Protein AF-A0A5N4W6C3-F1 (afdb_monomer)

pLDDT: mean 75.18, std 12.04, range [45.06, 91.0]

Structure (mmCIF, N/CA/C/O backbone):
data_AF-A0A5N4W6C3-F1
#
_entry.id   AF-A0A5N4W6C3-F1
#
loop_
_atom_site.group_PDB
_atom_site.id
_atom_site.type_symbol
_atom_site.label_atom_id
_atom_site.label_alt_id
_atom_site.label_comp_id
_atom_site.label_asym_id
_atom_site.label_entity_id
_atom_site.label_seq_id
_atom_site.pdbx_PDB_ins_code
_atom_site.Cartn_x
_atom_site.Cartn_y
_atom_site.Cartn_z
_atom_site.occupancy
_atom_site.B_iso_or_equiv
_atom_site.auth_seq_id
_atom_site.auth_comp_id
_atom_site.auth_asym_id
_atom_site.auth_atom_id
_atom_site.pdbx_PDB_model_num
ATOM 1 N N . MET A 1 1 ? -20.834 12.202 12.219 1.00 51.69 1 MET A N 1
ATOM 2 C CA . MET A 1 1 ? -19.363 12.133 12.059 1.00 51.69 1 MET A CA 1
ATOM 3 C C . MET A 1 1 ? -19.012 12.875 10.781 1.00 51.69 1 MET A C 1
ATOM 5 O O . MET A 1 1 ? -19.577 12.542 9.748 1.00 51.69 1 MET A O 1
ATOM 9 N N . LYS A 1 2 ? -18.199 13.933 10.847 1.00 57.22 2 LYS A N 1
ATOM 10 C CA . LYS A 1 2 ? -17.876 14.756 9.672 1.00 57.22 2 LYS A CA 1
ATOM 11 C C . LYS A 1 2 ? -16.841 13.990 8.840 1.00 57.22 2 LYS A C 1
ATOM 13 O O . LYS A 1 2 ? -15.738 13.754 9.323 1.00 57.22 2 LYS A O 1
ATOM 18 N N . ARG A 1 3 ? -17.222 13.512 7.652 1.00 63.22 3 ARG A N 1
ATOM 19 C CA . ARG A 1 3 ? -16.295 12.837 6.735 1.00 63.22 3 ARG A CA 1
ATOM 20 C C . ARG A 1 3 ? -15.385 13.894 6.117 1.00 63.22 3 ARG A C 1
ATOM 22 O O . ARG A 1 3 ? -15.863 14.916 5.630 1.00 63.22 3 ARG A O 1
ATOM 29 N N . TYR A 1 4 ? -14.080 13.672 6.192 1.00 74.75 4 TYR A N 1
ATOM 30 C CA . TYR A 1 4 ? -13.092 14.573 5.609 1.00 74.75 4 TYR A CA 1
ATOM 31 C C . TYR A 1 4 ? -12.863 14.171 4.153 1.00 74.75 4 TYR A C 1
ATOM 33 O O . TYR A 1 4 ? -11.890 13.492 3.838 1.00 74.75 4 TYR A O 1
ATOM 41 N N . GLU A 1 5 ? -13.774 14.599 3.277 1.00 78.69 5 GLU A N 1
ATOM 42 C CA . GLU A 1 5 ? -13.750 14.304 1.832 1.00 78.69 5 GLU A CA 1
ATOM 43 C C . GLU A 1 5 ? -12.390 14.650 1.192 1.00 78.69 5 GLU A C 1
ATOM 45 O O . GLU A 1 5 ? -11.897 13.937 0.324 1.00 78.69 5 GLU A O 1
ATOM 50 N N . THR A 1 6 ? -11.721 15.701 1.682 1.00 81.81 6 THR A N 1
ATOM 51 C CA . THR A 1 6 ? -10.392 16.119 1.213 1.00 81.81 6 THR A CA 1
ATOM 52 C C . THR A 1 6 ? -9.315 15.051 1.437 1.00 81.81 6 THR A C 1
ATOM 54 O O . THR A 1 6 ? -8.429 14.888 0.598 1.00 81.81 6 THR A O 1
ATOM 57 N N . LEU A 1 7 ? -9.385 14.301 2.545 1.00 81.88 7 LEU A N 1
ATOM 58 C CA . LEU A 1 7 ? -8.441 13.212 2.832 1.00 81.88 7 LEU A CA 1
ATOM 59 C C . LEU A 1 7 ? -8.709 11.998 1.937 1.00 81.88 7 LEU A C 1
ATOM 61 O O . LEU A 1 7 ? -7.765 11.353 1.479 1.00 81.88 7 LEU A O 1
ATOM 65 N N . ASP A 1 8 ? -9.981 11.708 1.661 1.00 82.75 8 ASP A N 1
ATOM 66 C CA . ASP A 1 8 ? -10.372 10.619 0.765 1.00 82.75 8 ASP A CA 1
ATOM 67 C C . ASP A 1 8 ? -9.953 10.911 -0.690 1.00 82.75 8 ASP A C 1
ATOM 69 O O . ASP A 1 8 ? -9.428 10.021 -1.364 1.00 82.75 8 ASP A O 1
ATOM 73 N N . TRP A 1 9 ? -10.070 12.164 -1.147 1.00 86.81 9 TRP A N 1
ATOM 74 C CA . TRP A 1 9 ? -9.555 12.615 -2.449 1.00 86.81 9 TRP A CA 1
ATOM 75 C C . TRP A 1 9 ? -8.039 12.520 -2.566 1.00 86.81 9 TRP A C 1
ATOM 77 O O . TRP A 1 9 ? -7.536 11.973 -3.550 1.00 86.81 9 TRP A O 1
ATOM 87 N N . LEU A 1 10 ? -7.295 12.967 -1.555 1.00 86.56 10 LEU A N 1
ATOM 88 C CA . LEU A 1 10 ? -5.835 12.867 -1.579 1.00 86.56 10 LEU A CA 1
ATOM 89 C C . LEU A 1 10 ? -5.357 11.403 -1.580 1.00 86.56 10 LEU A C 1
ATOM 91 O O . LEU A 1 10 ? -4.379 11.055 -2.250 1.00 86.56 10 LEU A O 1
ATOM 95 N N . ARG A 1 11 ? -6.083 10.514 -0.893 1.00 87.19 11 ARG A N 1
ATOM 96 C CA . ARG A 1 11 ? -5.831 9.068 -0.946 1.00 87.19 11 ARG A CA 1
ATOM 97 C C . ARG A 1 11 ? -6.086 8.497 -2.347 1.00 87.19 11 ARG A C 1
ATOM 99 O O . ARG A 1 11 ? -5.319 7.657 -2.806 1.00 87.19 11 ARG A O 1
ATOM 106 N N . GLY A 1 12 ? -7.121 8.971 -3.042 1.00 87.81 12 GLY A N 1
ATOM 107 C CA . GLY A 1 12 ? -7.387 8.605 -4.437 1.00 87.81 12 GLY A CA 1
ATOM 108 C C . GLY A 1 12 ? -6.263 9.035 -5.384 1.00 87.81 12 GLY A C 1
ATOM 109 O O . GLY A 1 12 ? -5.767 8.222 -6.160 1.00 87.81 12 GLY A O 1
ATOM 110 N N . VAL A 1 13 ? -5.792 10.280 -5.266 1.00 89.56 13 VAL A N 1
ATOM 111 C CA . VAL A 1 13 ? -4.687 10.805 -6.093 1.00 89.56 13 VAL A CA 1
ATOM 112 C C . VAL A 1 13 ? -3.395 10.016 -5.868 1.00 89.56 13 VAL A C 1
ATOM 114 O O . VAL A 1 13 ? -2.725 9.636 -6.828 1.00 89.56 13 VAL A O 1
ATOM 117 N N . THR A 1 14 ? -3.063 9.717 -4.610 1.00 88.62 14 THR A N 1
ATOM 118 C CA . THR A 1 14 ? -1.873 8.913 -4.288 1.00 88.62 14 THR A CA 1
ATOM 119 C C . THR A 1 14 ? -1.997 7.475 -4.792 1.00 88.62 14 THR A C 1
ATOM 121 O O . THR A 1 14 ? -1.037 6.961 -5.360 1.0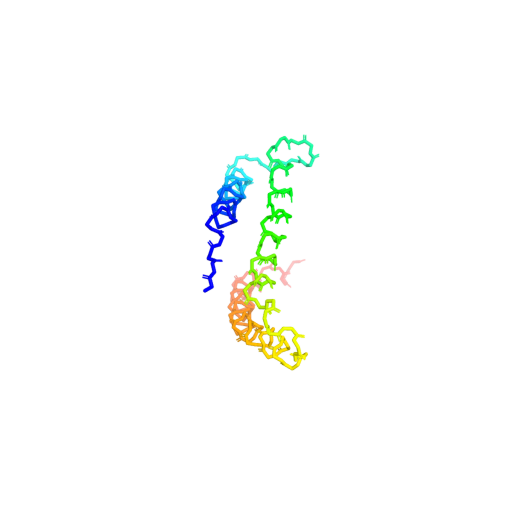0 88.62 14 THR A O 1
ATOM 124 N N . ALA A 1 15 ? -3.174 6.847 -4.701 1.00 88.94 15 ALA A N 1
ATOM 125 C CA . ALA A 1 15 ? -3.415 5.525 -5.285 1.00 88.94 15 ALA A CA 1
ATOM 126 C C . ALA A 1 15 ? -3.222 5.509 -6.813 1.00 88.94 15 ALA A C 1
ATOM 128 O O . ALA A 1 15 ? -2.561 4.610 -7.336 1.00 88.94 15 ALA A O 1
ATOM 129 N N . CYS A 1 16 ? -3.729 6.521 -7.527 1.00 88.88 16 CYS A N 1
ATOM 130 C CA . CYS A 1 16 ? -3.522 6.652 -8.971 1.00 88.88 16 CYS A CA 1
ATOM 131 C C . CYS A 1 16 ? -2.036 6.810 -9.327 1.00 88.88 16 CYS A C 1
ATOM 133 O O . CYS A 1 16 ? -1.560 6.167 -10.261 1.00 88.88 16 CYS A O 1
ATOM 135 N N . ALA A 1 17 ? -1.282 7.607 -8.563 1.00 86.75 17 ALA A N 1
ATOM 136 C CA . ALA A 1 17 ? 0.158 7.763 -8.770 1.00 86.75 17 ALA A CA 1
ATOM 137 C C . ALA A 1 17 ? 0.921 6.434 -8.585 1.00 86.75 17 ALA A C 1
ATOM 139 O O . ALA A 1 17 ? 1.773 6.090 -9.405 1.00 86.75 17 ALA A O 1
ATOM 140 N N . ILE A 1 18 ? 0.574 5.649 -7.557 1.00 87.31 18 ILE A N 1
ATOM 141 C CA . ILE A 1 18 ? 1.177 4.330 -7.289 1.00 87.31 18 ILE A CA 1
ATOM 142 C C . ILE A 1 18 ? 0.836 3.324 -8.396 1.00 87.31 18 ILE A C 1
ATOM 144 O O . ILE A 1 18 ? 1.694 2.531 -8.794 1.00 87.31 18 ILE A O 1
ATOM 148 N N . MET A 1 19 ? -0.401 3.356 -8.902 1.00 87.00 19 MET A N 1
ATOM 149 C CA . MET A 1 19 ? -0.844 2.517 -10.018 1.00 87.00 19 MET A CA 1
ATOM 150 C C . MET A 1 19 ? -0.036 2.818 -11.285 1.00 87.00 19 MET A C 1
ATOM 152 O O . MET A 1 19 ? 0.476 1.894 -11.911 1.00 87.00 19 MET A O 1
ATOM 156 N N . ILE A 1 20 ? 0.130 4.099 -11.632 1.00 85.12 20 ILE A N 1
ATOM 157 C CA . ILE A 1 20 ? 0.930 4.525 -12.791 1.00 85.12 20 ILE A CA 1
ATOM 158 C C . ILE A 1 20 ? 2.388 4.074 -12.635 1.00 85.12 20 ILE A C 1
ATOM 160 O O . ILE A 1 20 ? 2.967 3.549 -13.586 1.00 85.12 20 ILE A O 1
ATOM 164 N N . TYR A 1 21 ? 2.965 4.208 -11.436 1.00 84.38 21 TYR A N 1
ATOM 165 C CA . TYR A 1 21 ? 4.311 3.707 -11.150 1.00 84.38 21 TYR A CA 1
ATOM 166 C C . TYR A 1 21 ? 4.437 2.197 -11.409 1.00 84.38 21 TYR A C 1
ATOM 168 O O . TYR A 1 21 ? 5.362 1.779 -12.103 1.00 84.38 21 TYR A O 1
ATOM 176 N N . HIS A 1 22 ? 3.499 1.381 -10.913 1.00 84.31 22 HIS A N 1
ATOM 177 C CA . HIS A 1 22 ? 3.533 -0.072 -11.122 1.00 84.31 22 HIS A CA 1
ATOM 178 C C . HIS A 1 22 ? 3.335 -0.456 -12.589 1.00 84.31 22 HIS A C 1
ATOM 180 O O . HIS A 1 22 ? 4.056 -1.316 -13.092 1.00 84.31 22 HIS A O 1
ATOM 186 N N . LEU A 1 23 ? 2.403 0.199 -13.288 1.00 84.19 23 LEU A N 1
ATOM 187 C CA . LEU A 1 23 ? 2.173 -0.035 -14.713 1.00 84.19 23 LEU A CA 1
ATOM 188 C C . LEU A 1 23 ? 3.443 0.244 -15.520 1.00 84.19 23 LEU A C 1
ATOM 190 O O . LEU A 1 23 ? 3.860 -0.586 -16.323 1.00 84.19 23 LEU A O 1
ATOM 194 N N . ILE A 1 24 ? 4.114 1.367 -15.274 1.00 80.44 24 ILE A N 1
ATOM 195 C CA . ILE A 1 24 ? 5.350 1.701 -15.990 1.00 80.44 24 ILE A CA 1
ATOM 196 C C . ILE A 1 24 ? 6.496 0.764 -15.581 1.00 80.44 24 ILE A C 1
ATOM 198 O O . ILE A 1 24 ? 7.240 0.307 -16.451 1.00 80.44 24 ILE A O 1
ATOM 202 N N . SER A 1 25 ? 6.604 0.425 -14.291 1.00 78.38 25 SER A N 1
ATOM 203 C CA . SER A 1 25 ? 7.651 -0.473 -13.796 1.00 78.38 25 SER A CA 1
ATOM 204 C C . SER A 1 25 ? 7.549 -1.890 -14.352 1.00 78.38 25 SER A C 1
ATOM 206 O O . SER A 1 25 ? 8.585 -2.532 -14.502 1.00 78.38 25 SER A O 1
ATOM 208 N N . TRP A 1 26 ? 6.342 -2.397 -14.609 1.00 73.88 26 TRP A N 1
ATOM 209 C CA . TRP A 1 26 ? 6.159 -3.720 -15.209 1.00 73.88 26 TRP A CA 1
ATOM 210 C C . TRP A 1 26 ? 6.348 -3.657 -16.728 1.00 73.88 26 TRP A C 1
ATOM 212 O O . TRP A 1 26 ? 7.040 -4.492 -17.303 1.00 73.88 26 TRP A O 1
ATOM 222 N N . THR A 1 27 ? 5.761 -2.660 -17.391 1.00 72.88 27 THR A N 1
ATOM 223 C CA . THR A 1 27 ? 5.635 -2.691 -18.857 1.00 72.88 27 THR A CA 1
ATOM 224 C C . THR A 1 27 ? 6.858 -2.144 -19.592 1.00 72.88 27 THR A C 1
ATOM 226 O O . THR A 1 27 ? 7.154 -2.598 -20.692 1.00 72.88 27 THR A O 1
ATOM 229 N N . LEU A 1 28 ? 7.544 -1.142 -19.032 1.00 67.94 28 LEU A N 1
ATOM 230 C CA . LEU A 1 28 ? 8.526 -0.345 -19.779 1.00 67.94 28 LEU A CA 1
ATOM 231 C C . LEU A 1 28 ? 9.935 -0.449 -19.196 1.00 67.94 28 LEU A C 1
ATOM 233 O O . LEU A 1 28 ? 10.868 -0.823 -19.901 1.00 67.94 28 LEU A O 1
ATOM 237 N N . TRP A 1 29 ? 10.107 -0.073 -17.929 1.00 67.38 29 TRP A N 1
ATOM 238 C CA . TRP A 1 29 ? 11.425 0.015 -17.299 1.00 67.38 29 TRP A CA 1
ATOM 239 C C . TRP A 1 29 ? 11.283 0.101 -15.782 1.00 67.38 29 TRP A C 1
ATOM 241 O O . TRP A 1 29 ? 10.428 0.843 -15.305 1.00 67.38 29 TRP A O 1
ATOM 251 N N . HIS A 1 30 ? 12.149 -0.575 -15.019 1.00 65.44 30 HIS A N 1
ATOM 252 C CA . HIS A 1 30 ? 12.166 -0.451 -13.559 1.00 65.44 30 HIS A CA 1
ATOM 253 C C . HIS A 1 30 ? 12.762 0.908 -13.151 1.00 65.44 30 HIS A C 1
ATOM 255 O O . HIS A 1 30 ? 13.975 1.108 -13.290 1.00 65.44 30 HIS A O 1
ATOM 261 N N . PRO A 1 31 ? 11.956 1.882 -12.684 1.00 61.25 31 PRO A N 1
ATOM 262 C CA . PRO A 1 31 ? 12.454 3.220 -12.404 1.00 61.25 31 PRO A CA 1
ATOM 263 C C . PRO A 1 31 ? 13.375 3.146 -11.184 1.00 61.25 31 PRO A C 1
ATOM 265 O O . PRO A 1 31 ? 12.916 2.882 -10.074 1.00 61.25 31 PRO A O 1
ATOM 268 N N . GLN A 1 32 ? 14.675 3.366 -11.387 1.00 60.78 32 GLN A N 1
ATOM 269 C CA . GLN A 1 32 ? 15.649 3.409 -10.297 1.00 60.78 32 GLN A CA 1
ATOM 270 C C . GLN A 1 32 ? 15.333 4.563 -9.331 1.00 60.78 32 GLN A C 1
ATOM 272 O O . GLN A 1 32 ? 14.811 5.612 -9.735 1.00 60.78 32 GLN A O 1
ATOM 277 N N . ALA A 1 33 ? 15.663 4.367 -8.050 1.00 54.03 33 ALA A N 1
ATOM 278 C CA . ALA A 1 33 ? 15.567 5.391 -7.013 1.00 54.03 33 ALA A CA 1
ATOM 279 C C . ALA A 1 33 ? 16.409 6.614 -7.426 1.00 54.03 33 ALA A C 1
ATOM 281 O O . ALA A 1 33 ? 17.632 6.536 -7.492 1.00 54.03 33 ALA A O 1
ATOM 282 N N . GLY A 1 34 ? 15.742 7.713 -7.788 1.00 58.09 34 GLY A N 1
ATOM 283 C CA . GLY A 1 34 ? 16.363 8.889 -8.413 1.00 58.09 34 GLY A CA 1
ATOM 284 C C . GLY A 1 34 ? 15.556 9.456 -9.585 1.00 58.09 34 GLY A C 1
ATOM 285 O O . GLY A 1 34 ? 15.604 10.657 -9.838 1.00 58.09 34 GLY A O 1
ATOM 286 N N . SER A 1 35 ? 14.744 8.631 -10.254 1.00 68.62 35 SER A N 1
ATOM 287 C CA . SER A 1 35 ? 13.750 9.108 -11.223 1.00 68.62 35 SER A CA 1
ATOM 288 C C . SER A 1 35 ? 12.548 9.736 -10.508 1.00 68.62 35 SER A C 1
ATOM 290 O O . SER A 1 35 ? 12.096 9.219 -9.482 1.00 68.62 35 SER A O 1
ATOM 292 N N . LEU A 1 36 ? 11.974 10.804 -11.084 1.00 70.06 36 LEU A N 1
ATOM 293 C CA . LEU A 1 36 ? 10.723 11.417 -10.610 1.00 70.06 36 LEU A CA 1
ATOM 294 C C . LEU A 1 36 ? 9.634 10.364 -10.376 1.00 70.06 36 LEU A C 1
ATOM 296 O O . LEU A 1 36 ? 8.924 10.417 -9.377 1.00 70.06 36 LEU A O 1
ATOM 300 N N . LEU A 1 37 ? 9.549 9.368 -11.257 1.00 70.31 37 LEU A N 1
ATOM 301 C CA . LEU A 1 37 ? 8.540 8.321 -11.171 1.00 70.31 37 LEU A CA 1
ATOM 302 C C . LEU A 1 37 ? 8.814 7.325 -10.033 1.00 70.31 37 LEU A C 1
ATOM 304 O O . LEU A 1 37 ? 7.882 6.910 -9.349 1.00 70.31 37 LEU A O 1
ATOM 308 N N . GLY A 1 38 ? 10.084 6.988 -9.785 1.00 71.19 38 GLY A N 1
ATOM 309 C CA . GLY A 1 38 ? 10.488 6.152 -8.649 1.00 71.19 38 GLY A CA 1
ATOM 310 C C . GLY A 1 38 ? 10.211 6.832 -7.309 1.00 71.19 38 GLY A C 1
ATOM 311 O O . GLY A 1 38 ? 9.643 6.225 -6.400 1.00 71.19 38 GLY A O 1
ATOM 312 N N . ASN A 1 39 ? 10.513 8.127 -7.218 1.00 77.44 39 ASN A N 1
ATOM 313 C CA . ASN A 1 39 ? 10.225 8.932 -6.034 1.00 77.44 39 ASN A CA 1
ATOM 314 C C . ASN A 1 39 ? 8.711 9.067 -5.807 1.00 77.44 39 ASN A C 1
ATOM 316 O O . ASN A 1 39 ? 8.252 8.933 -4.675 1.00 77.44 39 ASN A O 1
ATOM 320 N N . LEU A 1 40 ? 7.916 9.258 -6.867 1.00 77.06 40 LEU A N 1
ATOM 321 C CA . LEU A 1 40 ? 6.453 9.265 -6.770 1.00 77.06 40 LEU A CA 1
ATOM 322 C C . LEU A 1 40 ? 5.894 7.931 -6.261 1.00 77.06 40 LEU A C 1
ATOM 324 O O . LEU A 1 40 ? 4.948 7.945 -5.477 1.00 77.06 40 LEU A O 1
ATOM 328 N N . GLY A 1 41 ? 6.491 6.798 -6.639 1.00 78.94 41 GLY A N 1
ATOM 329 C CA . GLY A 1 41 ? 6.157 5.494 -6.065 1.00 78.94 41 GLY A CA 1
ATOM 330 C C . GLY A 1 41 ? 6.427 5.443 -4.558 1.00 78.94 41 GLY A C 1
ATOM 331 O O . GLY A 1 41 ? 5.515 5.191 -3.773 1.00 78.94 41 GLY A O 1
ATOM 332 N N . ILE A 1 42 ? 7.655 5.747 -4.132 1.00 79.25 42 ILE A N 1
ATOM 333 C CA . ILE A 1 42 ? 8.081 5.640 -2.723 1.00 79.25 42 ILE A CA 1
ATOM 334 C C . ILE A 1 42 ? 7.317 6.625 -1.820 1.00 79.25 42 ILE A C 1
ATOM 336 O O . ILE A 1 42 ? 6.744 6.242 -0.792 1.00 79.25 42 ILE A O 1
ATOM 340 N N . TYR A 1 43 ? 7.278 7.903 -2.204 1.00 84.94 43 TYR A N 1
ATOM 341 C CA . TYR A 1 43 ? 6.588 8.936 -1.433 1.00 84.94 43 TYR A CA 1
ATOM 342 C C . TYR A 1 43 ? 5.070 8.794 -1.536 1.00 84.94 43 TYR A C 1
ATOM 344 O O . TYR A 1 43 ? 4.378 8.981 -0.537 1.00 84.94 43 TYR A O 1
ATOM 352 N N . GLY A 1 44 ? 4.545 8.399 -2.698 1.00 85.12 44 GLY A N 1
ATOM 353 C CA . GLY A 1 44 ? 3.119 8.138 -2.891 1.00 85.12 44 GLY A CA 1
ATOM 354 C C . GLY A 1 44 ? 2.617 7.029 -1.975 1.00 85.12 44 GLY A C 1
ATOM 355 O O . GLY A 1 44 ? 1.622 7.227 -1.277 1.00 85.12 44 GLY A O 1
ATOM 356 N N . VAL A 1 45 ? 3.341 5.906 -1.896 1.00 86.75 45 VAL A N 1
ATOM 357 C CA . VAL A 1 45 ? 3.035 4.809 -0.960 1.00 86.75 45 VAL A CA 1
ATOM 358 C C . VAL A 1 45 ? 3.063 5.303 0.488 1.00 86.75 45 VAL A C 1
ATOM 360 O O . VAL A 1 45 ? 2.121 5.054 1.242 1.00 86.75 45 VAL A O 1
ATOM 363 N N . SER A 1 46 ? 4.099 6.052 0.870 1.00 88.00 46 SER A N 1
ATOM 3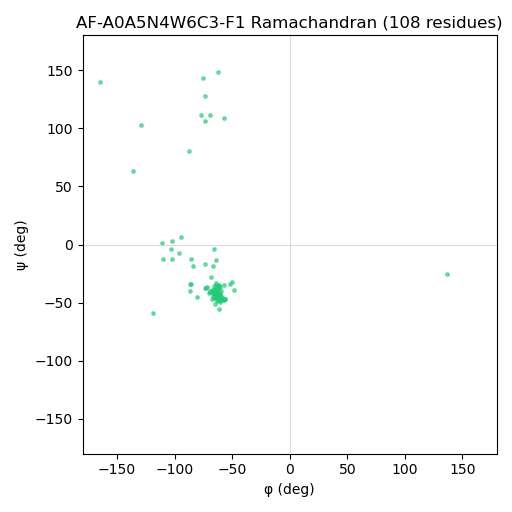64 C CA . SER A 1 46 ? 4.239 6.588 2.230 1.00 88.00 46 SER A CA 1
ATOM 365 C C . SER A 1 46 ? 3.068 7.503 2.613 1.00 88.00 46 SER A C 1
ATOM 367 O O . SER A 1 46 ? 2.452 7.320 3.664 1.00 88.00 46 SER A O 1
ATOM 369 N N . ILE A 1 47 ? 2.699 8.445 1.738 1.00 87.62 47 ILE A N 1
ATOM 370 C CA . ILE A 1 47 ? 1.571 9.362 1.955 1.00 87.62 47 ILE A CA 1
ATOM 371 C C . ILE A 1 47 ? 0.252 8.582 2.008 1.00 87.62 47 ILE A C 1
ATOM 373 O O . ILE A 1 47 ? -0.563 8.825 2.897 1.00 87.62 47 ILE A O 1
ATOM 377 N N . PHE A 1 48 ? 0.045 7.611 1.115 1.00 89.25 48 PHE A N 1
ATOM 378 C CA . PHE A 1 48 ? -1.152 6.768 1.111 1.00 89.25 48 PHE A CA 1
ATOM 379 C C . PHE A 1 48 ? -1.326 6.011 2.439 1.00 89.25 48 PHE A C 1
ATOM 381 O O . PHE A 1 48 ? -2.422 6.003 3.011 1.00 89.25 48 PHE A O 1
ATOM 388 N N . PHE A 1 49 ? -0.249 5.421 2.971 1.00 85.00 49 PHE A N 1
ATOM 389 C CA . PHE A 1 49 ? -0.280 4.725 4.260 1.00 85.00 49 PHE A CA 1
ATOM 390 C C . PHE A 1 49 ? -0.577 5.668 5.426 1.00 85.00 49 PHE A C 1
ATOM 392 O O . PHE A 1 49 ? -1.441 5.356 6.253 1.00 85.00 49 PHE A O 1
ATOM 399 N N . VAL A 1 50 ? 0.079 6.831 5.473 1.00 86.69 50 VAL A N 1
ATOM 400 C CA . VAL A 1 50 ? -0.160 7.839 6.517 1.00 86.69 50 VAL A CA 1
ATOM 401 C C . VAL A 1 50 ? -1.604 8.341 6.467 1.00 86.69 50 VAL A C 1
ATOM 403 O O . VAL A 1 50 ? -2.260 8.389 7.504 1.00 86.69 50 VAL A O 1
ATOM 406 N N . LEU A 1 51 ? -2.144 8.642 5.282 1.00 86.75 51 LEU A N 1
ATOM 407 C CA . LEU A 1 51 ? -3.536 9.078 5.118 1.00 86.75 51 LEU A CA 1
ATOM 408 C C . LEU A 1 51 ? -4.540 7.995 5.519 1.00 86.75 51 LEU A C 1
ATOM 410 O O . LEU A 1 51 ? -5.553 8.292 6.154 1.00 86.75 51 LEU A O 1
ATOM 414 N N . SER A 1 52 ? -4.261 6.733 5.188 1.00 82.88 52 SER A N 1
ATOM 415 C CA . SER A 1 52 ? -5.094 5.604 5.606 1.00 82.88 52 SER A CA 1
ATOM 416 C C . SER A 1 52 ? -5.118 5.476 7.134 1.00 82.88 52 SER A C 1
ATOM 418 O O . SER A 1 52 ? -6.198 5.423 7.731 1.00 82.88 52 SER A O 1
ATOM 420 N N . GLY A 1 53 ? -3.951 5.549 7.783 1.00 81.06 53 GLY A N 1
ATOM 421 C CA . GLY A 1 53 ? -3.827 5.556 9.243 1.00 81.06 53 GLY A CA 1
ATOM 422 C C . GLY A 1 53 ? -4.500 6.764 9.905 1.00 81.06 53 GLY A C 1
ATOM 423 O O . GLY A 1 53 ? -5.233 6.603 10.878 1.00 81.06 53 GLY A O 1
ATOM 424 N N . LEU A 1 54 ? -4.329 7.961 9.342 1.00 81.38 54 LEU A N 1
ATOM 425 C CA . LEU A 1 54 ? -4.957 9.192 9.824 1.00 81.38 54 LEU A CA 1
ATOM 426 C C . LEU A 1 54 ? -6.486 9.108 9.733 1.00 81.38 54 LEU A C 1
ATOM 428 O O . LEU A 1 54 ? -7.175 9.400 10.707 1.00 81.38 54 LEU A O 1
ATOM 432 N N . SER A 1 55 ? -7.029 8.660 8.596 1.00 79.12 55 SER A N 1
ATOM 433 C CA . SER A 1 55 ? -8.480 8.506 8.413 1.00 79.12 55 SER A CA 1
ATOM 434 C C . SER A 1 55 ? -9.081 7.524 9.428 1.00 79.12 55 SER A C 1
ATOM 436 O O . SER A 1 55 ? -10.123 7.795 10.025 1.00 79.12 55 SER A O 1
ATOM 438 N N . MET A 1 56 ? -8.366 6.429 9.699 1.00 73.38 56 MET A N 1
ATOM 439 C CA . MET A 1 56 ? -8.700 5.442 10.723 1.00 73.38 56 MET A CA 1
ATOM 440 C C . MET A 1 56 ? -8.697 6.071 12.126 1.00 73.38 56 MET A C 1
ATOM 442 O O . MET A 1 56 ? -9.651 5.899 12.884 1.00 73.38 56 MET A O 1
ATOM 446 N N . GLY A 1 57 ? -7.650 6.834 12.453 1.00 74.50 57 GLY A N 1
ATOM 447 C CA . GLY A 1 57 ? -7.492 7.508 13.741 1.00 74.50 57 GLY A CA 1
ATOM 448 C C . GLY A 1 57 ? -8.552 8.581 13.992 1.00 74.50 57 GLY A C 1
ATOM 449 O O . GLY A 1 57 ? -9.081 8.660 15.093 1.00 74.50 57 GLY A O 1
ATOM 450 N N . ILE A 1 58 ? -8.934 9.354 12.974 1.00 73.31 58 ILE A N 1
ATOM 451 C CA . ILE A 1 58 ? -9.979 10.383 13.085 1.00 73.31 58 ILE A CA 1
ATOM 452 C C . ILE A 1 58 ? -11.349 9.753 13.365 1.00 73.31 58 ILE A C 1
ATOM 454 O O . ILE A 1 58 ? -12.066 10.212 14.254 1.00 73.31 58 ILE A O 1
ATOM 458 N N . VAL A 1 59 ? -11.714 8.688 12.642 1.00 68.62 59 VAL A N 1
ATOM 459 C CA . VAL A 1 59 ? -12.999 7.991 12.840 1.00 68.62 59 VAL A CA 1
ATOM 460 C C . VAL A 1 59 ? -13.073 7.348 14.226 1.00 68.62 59 VAL A C 1
ATOM 462 O O . VAL A 1 59 ? -14.122 7.370 14.868 1.00 68.62 59 VAL A O 1
ATOM 465 N N . TYR A 1 60 ? -11.954 6.813 14.711 1.00 64.31 60 TYR A N 1
ATOM 466 C CA . TYR A 1 60 ? -11.879 6.143 16.008 1.00 64.31 60 TYR A CA 1
ATOM 467 C C . TYR A 1 60 ? -11.422 7.056 17.148 1.00 64.31 60 TYR A C 1
ATOM 469 O O . TYR A 1 60 ? -11.298 6.573 18.272 1.00 64.31 60 TYR A O 1
ATOM 477 N N . ASN A 1 61 ? -11.267 8.367 16.908 1.00 62.31 61 ASN A N 1
ATOM 478 C CA . ASN A 1 61 ? -10.817 9.310 17.933 1.00 62.31 61 ASN A CA 1
ATOM 479 C C . ASN A 1 61 ? -11.731 9.287 19.173 1.00 62.31 61 ASN A C 1
ATOM 481 O O . ASN A 1 61 ? -11.287 9.338 20.313 1.00 62.31 61 ASN A O 1
ATOM 485 N N . HIS A 1 62 ? -13.027 9.074 18.942 1.00 56.34 62 HIS A N 1
ATOM 486 C CA . HIS A 1 62 ? -14.038 8.948 19.990 1.00 56.34 62 HIS A CA 1
ATOM 487 C C . HIS A 1 62 ? -13.980 7.611 20.770 1.00 56.34 62 HIS A C 1
ATOM 489 O O . HIS A 1 62 ? -14.549 7.498 21.852 1.00 56.34 62 HIS A O 1
ATOM 495 N N . PHE A 1 63 ? -13.305 6.579 20.249 1.00 52.81 63 PHE A N 1
ATOM 496 C CA . PHE A 1 63 ? -13.228 5.236 20.844 1.00 52.81 63 PHE A CA 1
ATOM 497 C C . PHE A 1 63 ? -11.894 4.936 21.554 1.00 52.81 63 PHE A C 1
ATOM 499 O O . PHE A 1 63 ? -11.782 3.884 22.190 1.00 52.81 63 PHE A O 1
ATOM 506 N N . PHE A 1 64 ? -10.903 5.839 21.511 1.00 52.75 64 PHE A N 1
ATOM 507 C CA . PHE A 1 64 ? -9.598 5.64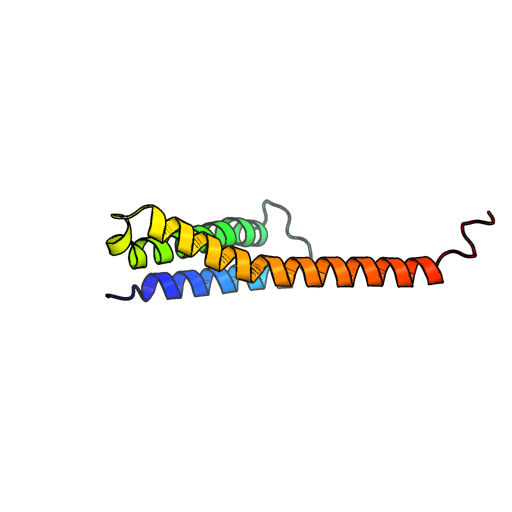5 22.171 1.00 52.75 64 PHE A CA 1
ATOM 508 C C . PHE A 1 64 ? -9.647 5.596 23.701 1.00 52.75 64 PHE A C 1
ATOM 510 O O . PHE A 1 64 ? -8.634 5.298 24.323 1.00 52.75 64 PHE A O 1
ATOM 517 N N . HIS A 1 65 ? -10.810 5.796 24.324 1.00 54.53 65 HIS A N 1
ATOM 518 C CA . HIS A 1 65 ? -10.942 5.609 25.768 1.00 54.53 65 HIS A CA 1
ATOM 519 C C . HIS A 1 65 ? -10.768 4.137 26.200 1.00 54.53 65 HIS A C 1
ATOM 521 O O . HIS A 1 65 ? -10.488 3.872 27.363 1.00 54.53 65 HIS A O 1
ATOM 527 N N . ASN A 1 66 ? -10.892 3.168 25.277 1.00 58.16 66 ASN A N 1
ATOM 528 C CA . ASN A 1 66 ? -10.814 1.739 25.588 1.00 58.16 66 ASN A CA 1
ATOM 529 C C . ASN A 1 66 ? -9.823 0.995 24.672 1.00 58.16 66 ASN A C 1
ATOM 531 O O . ASN A 1 66 ? -10.164 0.614 23.549 1.00 58.16 66 ASN A O 1
ATOM 535 N N . TYR A 1 67 ? -8.626 0.682 25.184 1.00 60.41 67 TYR A N 1
ATOM 536 C CA . TYR A 1 67 ? -7.582 -0.108 24.501 1.00 60.41 67 TYR A CA 1
ATOM 537 C C . TYR A 1 67 ? -8.090 -1.433 23.901 1.00 60.41 67 TYR A C 1
ATOM 539 O O . TYR A 1 67 ? -7.641 -1.853 22.832 1.00 60.41 67 TYR A O 1
ATOM 547 N N . LYS A 1 68 ? -9.089 -2.067 24.535 1.00 62.34 68 LYS A N 1
ATOM 548 C CA . LYS A 1 68 ? -9.706 -3.309 24.036 1.00 62.34 68 LYS A CA 1
ATOM 549 C C . LYS A 1 68 ? -10.389 -3.134 22.674 1.00 62.34 68 LYS A C 1
ATOM 551 O O . LYS A 1 68 ? -10.326 -4.040 21.848 1.00 62.34 68 LYS A O 1
ATOM 556 N N . SER A 1 69 ? -11.003 -1.978 22.413 1.00 63.97 69 SER A N 1
ATOM 557 C CA . SER A 1 69 ? -11.726 -1.715 21.159 1.00 63.97 69 SER A CA 1
ATOM 558 C C . SER A 1 69 ? -10.770 -1.604 19.964 1.00 63.97 69 SER A C 1
ATOM 560 O O . SER A 1 69 ? -11.014 -2.188 18.906 1.00 63.97 69 SER A O 1
ATOM 562 N N . SER A 1 70 ? -9.623 -0.946 20.164 1.00 64.56 70 SER A N 1
ATOM 563 C CA . SER A 1 70 ? -8.563 -0.837 19.152 1.00 64.56 70 SER A CA 1
ATOM 564 C C . SER A 1 70 ? -7.949 -2.204 18.812 1.00 64.56 70 SER A C 1
ATOM 566 O O . SER A 1 70 ? -7.759 -2.538 17.641 1.00 64.56 70 SER A O 1
ATOM 568 N N . PHE A 1 71 ? -7.730 -3.056 19.821 1.00 69.44 71 PHE A N 1
ATOM 569 C CA . PHE A 1 71 ? -7.186 -4.400 19.607 1.00 69.44 71 PHE A CA 1
ATOM 570 C C . PHE A 1 71 ? -8.158 -5.314 18.843 1.00 69.44 71 PHE A C 1
ATOM 572 O O . PHE A 1 71 ? -7.756 -6.010 17.911 1.00 69.44 71 PHE A O 1
ATOM 579 N N . ILE A 1 72 ? -9.457 -5.262 19.169 1.00 73.94 72 ILE A N 1
ATOM 580 C CA . ILE A 1 72 ? -10.509 -6.008 18.454 1.00 73.94 72 ILE A CA 1
ATOM 581 C C . ILE A 1 72 ? -10.596 -5.569 16.988 1.00 73.94 72 ILE A C 1
ATOM 583 O O . ILE A 1 72 ? -10.804 -6.402 16.101 1.00 73.94 72 ILE A O 1
ATOM 587 N N . PHE A 1 73 ? -10.417 -4.276 16.717 1.00 71.44 73 PHE A N 1
ATOM 588 C CA . PHE A 1 73 ? -10.374 -3.756 15.356 1.00 71.44 73 PHE A CA 1
ATOM 589 C C . PHE A 1 73 ? -9.192 -4.332 14.558 1.00 71.44 73 PHE A C 1
ATOM 591 O O . PHE A 1 73 ? -9.381 -4.831 13.444 1.00 71.44 73 PHE A O 1
ATOM 598 N N . PHE A 1 74 ? -7.989 -4.315 15.139 1.00 73.19 74 PHE A N 1
ATOM 599 C CA . PHE A 1 74 ? -6.788 -4.842 14.489 1.00 73.19 74 PHE A CA 1
ATOM 600 C C . PHE A 1 74 ? -6.898 -6.350 14.220 1.00 73.19 74 PHE A C 1
ATOM 602 O O . PHE A 1 74 ? -6.648 -6.802 13.103 1.00 73.19 74 PHE A O 1
ATOM 609 N N . ILE A 1 75 ? -7.385 -7.109 15.206 1.00 79.38 75 ILE A N 1
ATOM 610 C CA . ILE A 1 75 ? -7.670 -8.544 15.097 1.00 79.38 75 ILE A CA 1
ATOM 611 C C . ILE A 1 75 ? -8.654 -8.831 13.953 1.00 79.38 75 ILE A C 1
ATOM 613 O O . ILE A 1 75 ? -8.369 -9.666 13.097 1.00 79.38 75 ILE A O 1
ATOM 617 N N . ARG A 1 76 ? -9.773 -8.097 13.853 1.00 79.38 76 ARG A N 1
ATOM 618 C CA . ARG A 1 76 ? -10.747 -8.283 12.755 1.00 79.38 76 ARG A CA 1
ATOM 619 C C . ARG A 1 76 ? -10.151 -8.011 11.377 1.00 79.38 76 ARG A C 1
ATOM 621 O O . ARG A 1 76 ? -10.537 -8.666 10.410 1.00 79.38 76 ARG A O 1
ATOM 628 N N . ARG A 1 77 ? -9.237 -7.044 11.270 1.00 81.25 77 ARG A N 1
ATOM 629 C CA . A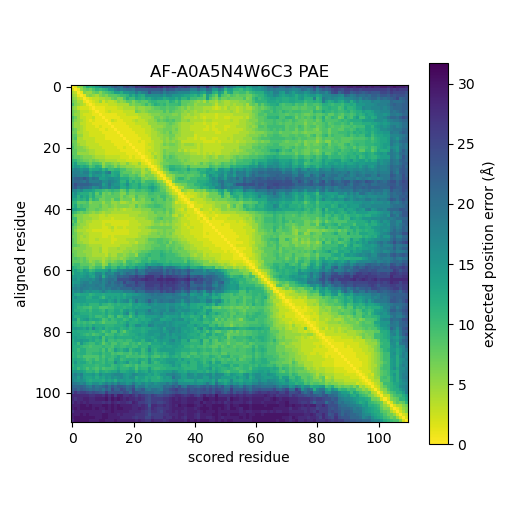RG A 1 77 ? -8.528 -6.755 10.017 1.00 81.25 77 ARG A CA 1
ATOM 630 C C . ARG A 1 77 ? -7.548 -7.878 9.672 1.00 81.25 77 ARG A C 1
ATOM 632 O O . ARG A 1 77 ? -7.508 -8.306 8.521 1.00 81.25 77 ARG A O 1
ATOM 639 N N . LEU A 1 78 ? -6.824 -8.393 10.661 1.00 82.94 78 LEU A N 1
ATOM 640 C CA . LEU A 1 78 ? -5.849 -9.463 10.478 1.00 82.94 78 LEU A CA 1
ATOM 641 C C . LEU A 1 78 ? -6.514 -10.780 10.043 1.00 82.94 78 LEU A C 1
ATOM 643 O O . LEU A 1 78 ? -6.098 -11.372 9.049 1.00 82.94 78 LEU A O 1
ATOM 647 N N . PHE A 1 79 ? -7.615 -11.176 10.687 1.00 83.56 79 PHE A N 1
ATOM 648 C CA . PHE A 1 79 ? -8.384 -12.372 10.309 1.00 83.56 79 PHE A CA 1
ATOM 649 C C . PHE A 1 79 ? -9.031 -12.295 8.921 1.00 83.56 79 PHE A C 1
ATOM 651 O O . PHE A 1 79 ? -9.464 -13.319 8.406 1.00 83.56 79 PHE A O 1
ATOM 658 N N . ARG A 1 80 ? -9.099 -11.115 8.294 1.00 80.44 80 ARG A N 1
ATOM 659 C CA . ARG A 1 80 ? -9.563 -10.976 6.906 1.00 80.44 80 ARG A CA 1
ATOM 660 C C . ARG A 1 80 ? -8.437 -11.173 5.888 1.00 80.44 80 ARG A C 1
ATOM 662 O O . ARG A 1 80 ? -8.690 -11.690 4.808 1.00 80.44 80 ARG A O 1
ATOM 669 N N . LEU A 1 81 ? -7.211 -10.767 6.224 1.00 85.00 81 LEU A N 1
ATOM 670 C CA . LEU A 1 81 ? -6.046 -10.833 5.331 1.00 85.00 81 LEU A CA 1
ATOM 671 C C . LEU A 1 81 ? -5.332 -12.192 5.396 1.00 85.00 81 LEU A C 1
ATOM 673 O O . LEU A 1 81 ? -4.953 -12.736 4.362 1.00 85.00 81 LEU A O 1
ATOM 677 N N . LEU A 1 82 ? -5.197 -12.763 6.597 1.00 85.75 82 LEU A N 1
ATOM 678 C CA . LEU A 1 82 ? -4.556 -14.062 6.822 1.00 85.75 82 LEU A CA 1
ATOM 679 C C . LEU A 1 82 ? -5.156 -15.233 6.023 1.00 85.75 82 LEU A C 1
ATOM 681 O O . LEU A 1 82 ? -4.369 -15.977 5.443 1.00 85.75 82 LEU A O 1
ATOM 685 N N . PRO A 1 83 ? -6.488 -15.446 5.955 1.00 85.31 83 PRO A N 1
ATOM 686 C CA . PRO A 1 83 ? -7.029 -16.600 5.238 1.00 85.31 83 PRO A CA 1
ATOM 687 C C . PRO A 1 83 ? -6.713 -16.531 3.745 1.00 85.31 83 PRO A C 1
ATOM 689 O O . PRO A 1 83 ? -6.334 -17.537 3.156 1.00 85.31 83 PRO A O 1
ATOM 692 N N . LEU A 1 84 ? -6.792 -15.338 3.146 1.00 87.19 84 LEU A N 1
ATOM 693 C CA . LEU A 1 84 ? -6.448 -15.150 1.740 1.00 87.19 84 LEU A CA 1
ATOM 694 C C . LEU A 1 84 ? -4.955 -15.415 1.496 1.00 87.19 84 LEU A C 1
ATOM 696 O O . LEU A 1 84 ? -4.600 -16.068 0.521 1.00 87.19 84 LEU A O 1
ATOM 700 N N . LEU A 1 85 ? -4.090 -14.961 2.408 1.00 86.81 85 LEU A N 1
ATOM 701 C CA . LEU A 1 85 ? -2.650 -15.204 2.337 1.00 86.81 85 LEU A CA 1
ATOM 702 C C . LEU A 1 85 ? -2.316 -16.703 2.395 1.00 86.81 85 LEU A C 1
ATOM 704 O O . LEU A 1 85 ? -1.555 -17.179 1.558 1.00 86.81 85 LEU A O 1
ATOM 708 N N . TRP A 1 86 ? -2.919 -17.461 3.316 1.00 88.56 86 TRP A N 1
ATOM 709 C CA . TRP A 1 86 ? -2.722 -18.914 3.393 1.00 88.56 86 TRP A CA 1
ATOM 710 C C . TRP A 1 86 ? -3.181 -19.635 2.125 1.00 88.56 86 TRP A C 1
ATOM 712 O O . TRP A 1 86 ? -2.471 -20.510 1.636 1.00 88.56 86 TRP A O 1
ATOM 722 N N . VAL A 1 87 ? -4.323 -19.239 1.557 1.00 90.69 87 VAL A N 1
ATOM 723 C CA . VAL A 1 87 ? -4.819 -19.804 0.292 1.00 90.69 87 VAL A CA 1
ATOM 724 C C . VAL A 1 87 ? -3.824 -19.559 -0.845 1.00 90.69 87 VAL A C 1
ATOM 726 O O . VAL A 1 87 ? -3.480 -20.497 -1.559 1.00 90.69 87 VAL A O 1
ATOM 729 N N . VAL A 1 88 ? -3.307 -18.335 -0.986 1.00 89.69 88 VAL A N 1
ATOM 730 C CA . VAL A 1 88 ? -2.322 -18.002 -2.030 1.00 89.69 88 VAL A CA 1
ATOM 731 C C . VAL A 1 88 ? -1.014 -18.771 -1.836 1.00 89.69 88 VAL A C 1
ATOM 733 O O . VAL A 1 88 ? -0.478 -19.295 -2.809 1.00 89.69 88 VAL A O 1
ATOM 736 N N . ILE A 1 89 ? -0.524 -18.900 -0.598 1.00 88.81 89 ILE A N 1
ATOM 737 C CA . ILE A 1 89 ? 0.683 -19.687 -0.298 1.00 88.81 89 ILE A CA 1
ATOM 738 C C . ILE A 1 89 ? 0.495 -21.143 -0.724 1.00 88.81 89 ILE A C 1
ATOM 740 O O . ILE A 1 89 ? 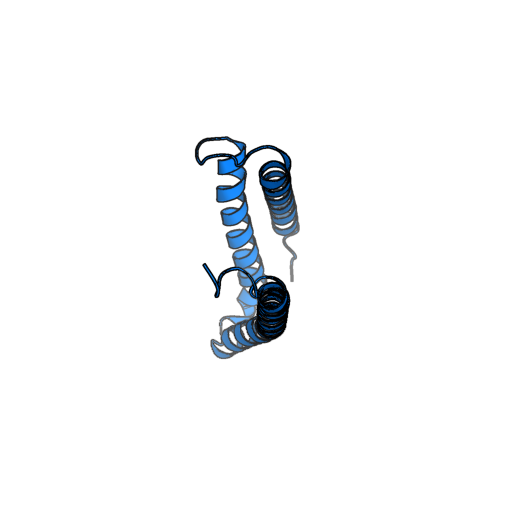1.372 -21.696 -1.385 1.00 88.81 89 ILE A O 1
ATOM 744 N N . VAL A 1 90 ? -0.642 -21.757 -0.385 1.00 91.00 90 VAL A N 1
ATOM 745 C CA . VAL A 1 90 ? -0.940 -23.145 -0.767 1.00 91.00 90 VAL A CA 1
ATOM 746 C C . VAL A 1 90 ? -1.020 -23.289 -2.285 1.00 91.00 90 VAL A C 1
ATOM 748 O O . VAL A 1 90 ? -0.406 -24.201 -2.827 1.00 91.00 90 VAL A O 1
ATOM 751 N N . ILE A 1 91 ? -1.706 -22.379 -2.982 1.00 90.31 91 ILE A N 1
ATOM 752 C CA . ILE A 1 91 ? -1.826 -22.413 -4.448 1.00 90.31 91 ILE A CA 1
ATOM 753 C C . ILE A 1 91 ? -0.452 -22.315 -5.115 1.00 90.31 91 ILE A C 1
ATOM 755 O O . ILE A 1 91 ? -0.134 -23.152 -5.953 1.00 90.31 91 ILE A O 1
ATOM 759 N N . ILE A 1 92 ? 0.377 -21.342 -4.725 1.00 88.38 92 ILE A N 1
ATOM 760 C CA . ILE A 1 92 ? 1.715 -21.163 -5.310 1.00 88.38 92 ILE A CA 1
ATOM 761 C C . ILE A 1 92 ? 2.611 -22.364 -4.985 1.00 88.38 92 ILE A C 1
ATOM 763 O O . ILE A 1 92 ? 3.347 -22.832 -5.847 1.00 88.38 92 ILE A O 1
ATOM 767 N N . SER A 1 93 ? 2.537 -22.891 -3.761 1.00 84.62 93 SER A N 1
ATOM 768 C CA . SER A 1 93 ? 3.333 -24.058 -3.354 1.00 84.62 93 SER A CA 1
ATOM 769 C C . SER A 1 93 ? 2.939 -25.312 -4.138 1.00 84.62 93 SER A C 1
ATOM 771 O O . SER A 1 93 ? 3.807 -26.084 -4.538 1.00 84.62 93 SER A O 1
ATOM 773 N N . LEU A 1 94 ? 1.641 -25.503 -4.391 1.00 86.81 94 LEU A N 1
ATOM 774 C CA . LEU A 1 94 ? 1.136 -26.592 -5.223 1.00 86.81 94 LEU A CA 1
ATOM 775 C C . LEU A 1 94 ? 1.551 -26.417 -6.685 1.00 86.81 94 LEU A C 1
ATOM 777 O O . LEU A 1 94 ? 2.055 -27.365 -7.274 1.00 86.81 94 LEU A O 1
ATOM 781 N N . ASP A 1 95 ? 1.392 -25.223 -7.255 1.00 84.06 95 ASP A N 1
ATOM 782 C CA . ASP A 1 95 ? 1.798 -24.914 -8.632 1.00 84.06 95 ASP A CA 1
ATOM 783 C C . ASP A 1 95 ? 3.290 -25.207 -8.864 1.00 84.06 95 ASP A C 1
ATOM 785 O O . ASP A 1 95 ? 3.655 -25.933 -9.790 1.00 84.06 95 ASP A O 1
ATOM 789 N N . GLN A 1 96 ? 4.149 -24.763 -7.941 1.00 78.12 96 GLN A N 1
ATOM 790 C CA . GLN A 1 96 ? 5.583 -25.067 -7.956 1.00 78.12 96 GLN A CA 1
ATOM 791 C C . GLN A 1 96 ? 5.865 -26.574 -7.851 1.00 78.12 96 GLN A C 1
ATOM 793 O O . GLN A 1 96 ? 6.759 -27.080 -8.532 1.00 78.12 96 GLN A O 1
ATOM 798 N N . PHE A 1 97 ? 5.102 -27.314 -7.041 1.00 79.31 97 PHE A N 1
ATOM 799 C CA . PHE A 1 97 ? 5.233 -28.769 -6.924 1.00 79.31 97 PHE A CA 1
ATOM 800 C C . PHE A 1 97 ? 4.827 -29.496 -8.219 1.00 79.31 97 PHE A C 1
ATOM 802 O O . PHE A 1 97 ? 5.564 -30.368 -8.679 1.00 79.31 97 PHE A O 1
ATOM 809 N N . TYR A 1 98 ? 3.714 -29.108 -8.852 1.00 78.06 98 TYR A N 1
ATOM 810 C CA . TYR A 1 98 ? 3.265 -29.687 -10.126 1.00 78.06 98 TYR A CA 1
ATOM 811 C C . TYR A 1 98 ? 4.228 -29.375 -11.281 1.00 78.06 98 TYR A C 1
ATOM 813 O O . TYR A 1 98 ? 4.539 -30.267 -12.074 1.00 78.06 98 TYR A O 1
ATOM 821 N N . LEU A 1 99 ? 4.750 -28.145 -11.353 1.00 68.88 99 LEU A N 1
ATOM 822 C CA . LEU A 1 99 ? 5.751 -27.745 -12.348 1.00 68.88 99 LEU A CA 1
ATOM 823 C C . LEU A 1 99 ? 7.087 -28.473 -12.144 1.00 68.88 99 LEU A C 1
ATOM 825 O O . LEU A 1 99 ? 7.665 -28.951 -13.117 1.00 68.88 99 LEU A O 1
ATOM 829 N N . THR A 1 100 ? 7.551 -28.625 -10.899 1.00 61.50 100 THR A N 1
ATOM 830 C CA . THR A 1 100 ? 8.788 -29.367 -10.577 1.00 61.50 100 THR A CA 1
ATOM 831 C C . THR A 1 100 ? 8.656 -30.857 -10.906 1.00 61.50 100 THR A C 1
ATOM 833 O O . THR A 1 100 ? 9.601 -31.453 -11.415 1.00 61.50 100 THR A O 1
ATOM 836 N N . HIS A 1 101 ? 7.475 -31.4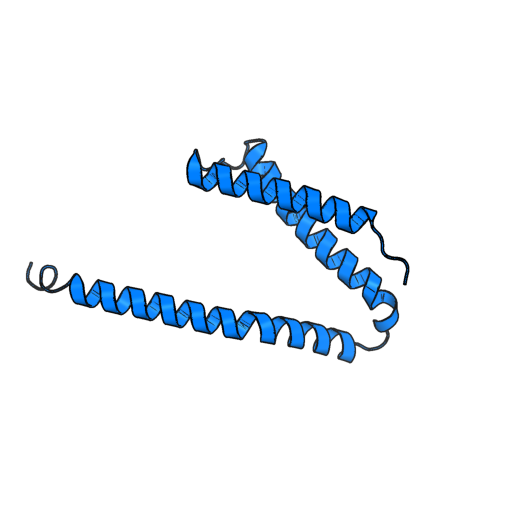57 -10.710 1.00 56.59 101 HIS A N 1
ATOM 837 C CA . HIS A 1 101 ? 7.230 -32.859 -11.067 1.00 56.59 101 HIS A CA 1
ATOM 838 C C . HIS A 1 101 ? 7.241 -33.103 -12.590 1.00 56.59 101 HIS A C 1
ATOM 840 O O . HIS A 1 101 ? 7.622 -34.184 -13.030 1.00 56.59 101 HIS A O 1
ATOM 846 N N . TYR A 1 102 ? 6.892 -32.096 -13.403 1.00 56.19 102 TYR A N 1
ATOM 847 C CA . TYR A 1 102 ? 7.003 -32.161 -14.869 1.00 56.19 102 TYR A CA 1
ATOM 848 C C . TYR A 1 102 ? 8.405 -31.804 -15.404 1.00 56.19 102 TYR A C 1
ATOM 850 O O . TYR A 1 102 ? 8.723 -32.156 -16.539 1.00 56.19 102 TYR A O 1
ATOM 858 N N . PHE A 1 103 ? 9.245 -31.123 -14.614 1.00 54.19 103 PHE A N 1
ATOM 859 C CA . PHE A 1 103 ? 10.558 -30.620 -15.049 1.00 54.19 103 PHE A CA 1
ATOM 860 C C . PHE A 1 103 ? 11.770 -31.441 -14.595 1.00 54.19 103 PHE A C 1
ATOM 862 O O . PHE A 1 103 ? 12.894 -31.051 -14.923 1.00 54.19 103 PHE A O 1
ATOM 869 N N . ASP A 1 104 ? 11.587 -32.569 -13.898 1.00 60.22 104 ASP A N 1
ATOM 870 C CA . ASP A 1 104 ? 12.729 -33.315 -13.358 1.00 60.22 104 ASP A CA 1
ATOM 871 C C . ASP A 1 104 ? 12.679 -34.843 -13.533 1.00 60.22 104 ASP A C 1
ATOM 873 O O . ASP A 1 104 ? 12.681 -35.621 -12.584 1.00 60.22 104 ASP A O 1
ATOM 877 N N . LEU A 1 105 ? 12.689 -35.281 -14.795 1.00 58.16 105 LEU A N 1
ATOM 878 C CA . LEU A 1 105 ? 13.288 -36.572 -15.175 1.00 58.16 105 LEU A CA 1
ATOM 879 C C . LEU A 1 105 ? 14.670 -36.405 -15.831 1.00 58.16 105 LEU A C 1
ATOM 881 O O . LEU A 1 105 ? 15.390 -37.386 -15.989 1.00 58.16 105 LEU A O 1
ATOM 885 N N . SER A 1 106 ? 15.061 -35.182 -16.212 1.00 58.84 106 SER A N 1
ATOM 886 C CA . SER A 1 106 ? 16.281 -34.930 -16.991 1.00 58.84 106 SER A CA 1
ATOM 887 C C . SER A 1 106 ? 17.409 -34.220 -16.238 1.00 58.84 106 SER A C 1
ATOM 889 O O . SER A 1 106 ? 18.515 -34.209 -16.771 1.00 58.84 106 SER A O 1
ATOM 891 N N . LYS A 1 107 ? 17.196 -33.636 -15.043 1.00 56.53 107 LYS A N 1
ATOM 892 C CA . LYS A 1 107 ? 18.310 -33.098 -14.226 1.00 56.53 107 LYS A CA 1
ATOM 893 C C . LYS A 1 107 ? 18.800 -34.070 -13.152 1.00 56.53 10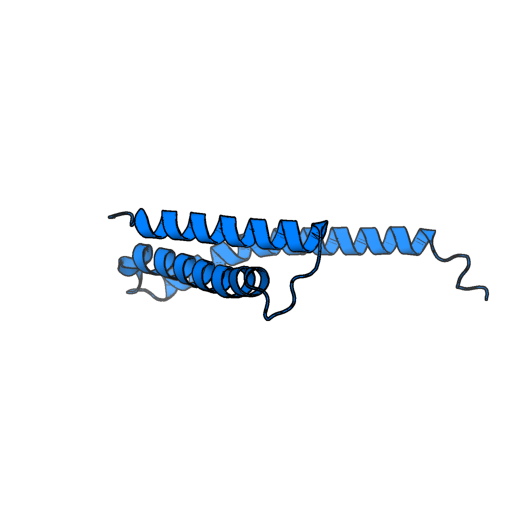7 LYS A C 1
ATOM 895 O O . LYS A 1 107 ? 19.828 -33.814 -12.544 1.00 56.53 107 LYS A O 1
ATOM 900 N N . PHE A 1 108 ? 18.116 -35.197 -12.951 1.00 55.12 108 PHE A N 1
ATOM 901 C CA . PHE A 1 108 ? 18.580 -36.254 -12.047 1.00 55.12 108 PHE A CA 1
ATOM 902 C C . PHE A 1 108 ? 19.554 -37.258 -12.707 1.00 55.12 108 PHE A C 1
ATOM 904 O O . PHE A 1 108 ? 20.173 -38.050 -12.005 1.00 55.12 108 PHE A O 1
ATOM 911 N N . ILE A 1 109 ? 19.699 -37.255 -14.043 1.00 59.56 109 ILE A N 1
ATOM 912 C CA . ILE A 1 109 ? 20.510 -38.238 -14.804 1.00 59.56 109 ILE A CA 1
ATOM 913 C C . ILE A 1 109 ? 21.792 -37.639 -15.433 1.00 59.56 109 ILE A C 1
ATOM 915 O O . ILE A 1 109 ? 22.564 -38.373 -16.049 1.00 59.56 109 ILE A O 1
ATOM 919 N N . LEU 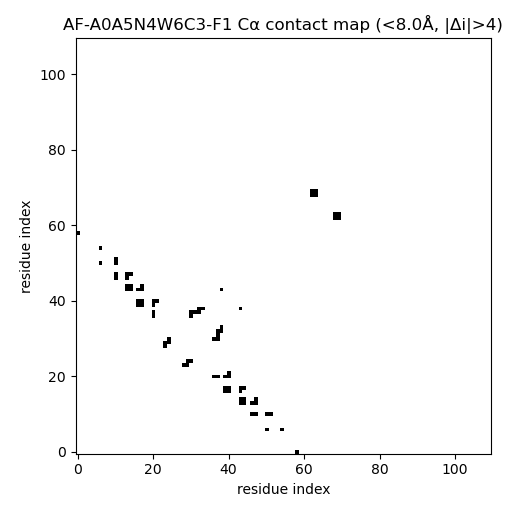A 1 110 ? 22.090 -36.347 -15.246 1.00 45.06 110 LEU A N 1
ATOM 920 C CA . LEU A 1 110 ? 23.339 -35.728 -15.723 1.00 45.06 110 LEU A CA 1
ATOM 921 C C . LEU 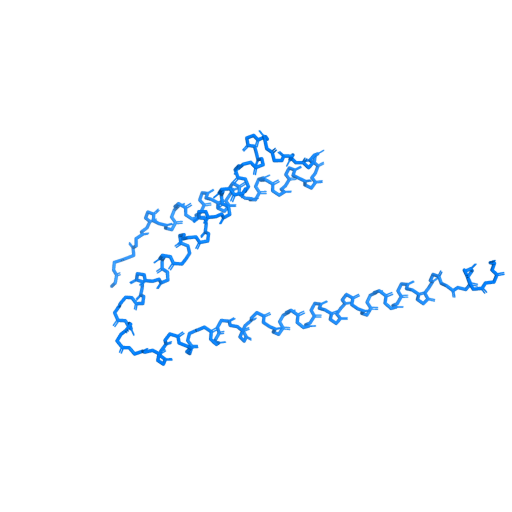A 1 110 ? 23.977 -34.853 -14.646 1.00 45.06 110 LEU A C 1
ATOM 923 O O . LEU A 1 110 ? 25.220 -34.912 -14.522 1.00 45.06 110 LEU A O 1
#

InterPro domains:
  IPR002656 Acyltransferase 3 domain [PF01757] (6-105)
  IPR050879 Acyltransferase 3 [PTHR23028] (5-105)

Secondary structure (DSSP, 8-state):
----HHHHHHHHHHHHHHHHHHHHHHHT----BTBHHHHHHHHHHHHHHHHHHHHHHHHHGGGTT-HHHHHHHHHHHHHHHHHHHHHHHHHHHHHHHHHHHHH-SSSS--

Organism: NCBI:txid202954

Mean predicted aligned error: 12.19 Å

Foldseek 3Di:
DDQPVVLVVLLVVLVVLLVVLVVCCVPPHNDPDPDPSNCSNVVSVVSNVVSVVVSVCVVCVVVVVDPVVVVVVVVVVCVVVVVVVVVVVVVVVVVVVVVVVVVPPPVVPD

Radius of gyration: 21.35 Å; Cα contacts (8 Å, |Δi|>4): 41; chains: 1; bounding box: 43×54×46 Å

Solvent-accessible surface area (backbone atoms only — not comparable to full-atom values): 6276 Å² total; per-residue (Å²): 133,88,78,62,62,69,60,56,50,51,39,50,55,25,50,52,47,34,49,52,35,50,53,42,38,72,75,76,51,72,58,54,89,83,39,75,58,25,45,42,30,58,53,23,50,51,51,35,51,50,50,53,53,48,56,53,46,64,74,40,57,87,51,67,88,38,72,67,58,58,52,53,51,53,50,58,53,46,67,62,50,51,60,57,50,54,52,51,51,51,51,54,54,49,51,52,50,56,51,49,70,75,66,57,82,69,71,82,78,113

Sequence (110 aa):
MKRYETLDWLRGVTACAIMIYHLISWTLWHPQAGSLLGNLGIYGVSIFFVLSGLSMGIVYNHFFHNYKSSFIFFIRRLFRLLPLLWVVIVIISLDQFYLTHYFDLSKFIL